Protein AF-A0A7V6Z344-F1 (afdb_monomer_lite)

Sequence (83 aa):
MTARNKMTGISRIEQPEKRTFGYFVRLQRKGKIYNGFFPDKRHGGKKRALEAAQKFYRKLLREHGPRTWHRGPRKKKKQRTRS

pLDDT: mean 80.57, std 17.32, range [32.03, 95.12]

Radius of gyration: 19.28 Å; chains: 1; bounding box: 61×40×34 Å

Structure (mmCIF, N/CA/C/O backbone):
data_AF-A0A7V6Z344-F1
#
_entry.id   AF-A0A7V6Z344-F1
#
loop_
_atom_site.group_PDB
_atom_site.id
_atom_site.type_symbol
_atom_site.label_atom_id
_atom_site.label_alt_id
_atom_site.label_comp_id
_atom_site.label_asym_id
_atom_site.label_entity_id
_atom_site.label_seq_id
_atom_site.pdbx_PDB_ins_code
_atom_site.Cartn_x
_atom_site.Cartn_y
_atom_site.Cartn_z
_atom_site.occupancy
_atom_site.B_iso_or_equiv
_atom_site.auth_seq_id
_atom_site.auth_comp_id
_atom_site.auth_asym_id
_atom_site.auth_atom_id
_atom_site.pdbx_PDB_model_num
ATOM 1 N N . MET A 1 1 ? -2.871 -22.744 13.686 1.00 40.62 1 MET A N 1
ATOM 2 C CA . MET A 1 1 ? -2.700 -22.911 12.226 1.00 40.62 1 MET A CA 1
ATOM 3 C C . MET A 1 1 ? -3.327 -21.739 11.476 1.00 40.62 1 MET A C 1
ATOM 5 O O . MET A 1 1 ? -4.543 -21.698 11.379 1.00 40.62 1 MET A O 1
ATOM 9 N N . THR A 1 2 ? -2.550 -20.790 10.940 1.00 32.03 2 THR A N 1
ATOM 10 C CA . THR A 1 2 ? -3.012 -19.964 9.802 1.00 32.03 2 THR A CA 1
ATOM 11 C C . THR A 1 2 ? -1.799 -19.376 9.091 1.00 32.03 2 THR A C 1
ATOM 13 O O . THR A 1 2 ? -1.069 -18.561 9.657 1.00 32.03 2 THR A O 1
ATOM 16 N N . ALA A 1 3 ? -1.552 -19.787 7.848 1.00 40.47 3 ALA A N 1
ATOM 17 C CA . ALA A 1 3 ? -0.635 -19.066 6.983 1.00 40.47 3 ALA A CA 1
ATOM 18 C C . ALA A 1 3 ? -1.208 -17.653 6.823 1.00 40.47 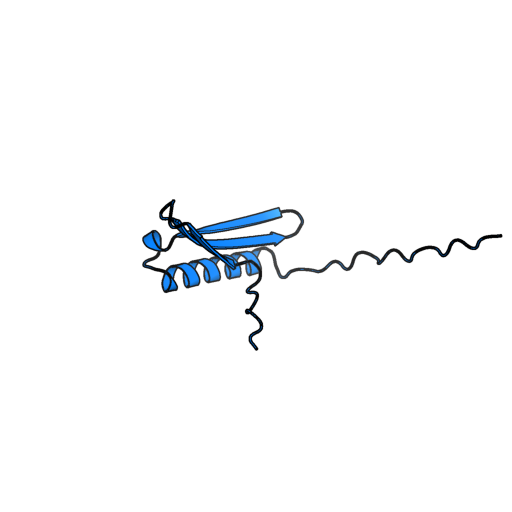3 ALA A C 1
ATOM 20 O O . ALA A 1 3 ? -2.209 -17.477 6.132 1.00 40.47 3 ALA A O 1
ATOM 21 N N . ARG A 1 4 ? -0.635 -16.651 7.512 1.00 48.25 4 ARG A N 1
ATOM 22 C CA . ARG A 1 4 ? -0.960 -15.241 7.261 1.00 48.25 4 ARG A CA 1
ATOM 23 C C . ARG A 1 4 ? -0.761 -15.045 5.771 1.00 48.25 4 ARG A C 1
ATOM 25 O O . ARG A 1 4 ? 0.382 -15.075 5.318 1.00 48.25 4 ARG A O 1
ATOM 32 N N . ASN A 1 5 ? -1.870 -14.948 5.040 1.00 48.16 5 ASN A N 1
ATOM 33 C CA . ASN A 1 5 ? -1.918 -14.743 3.606 1.00 48.16 5 ASN A CA 1
ATOM 34 C C . ASN A 1 5 ? -1.046 -13.521 3.323 1.00 48.16 5 ASN A C 1
ATOM 36 O O . ASN A 1 5 ? -1.460 -12.383 3.548 1.00 48.16 5 ASN A O 1
ATOM 40 N N . LYS A 1 6 ? 0.224 -13.765 2.977 1.00 54.06 6 LYS A N 1
ATOM 41 C CA . LYS A 1 6 ? 1.203 -12.734 2.656 1.00 54.06 6 LYS A CA 1
ATOM 42 C C . LYS A 1 6 ? 0.738 -12.185 1.324 1.00 54.06 6 LYS A C 1
ATOM 44 O O . LYS A 1 6 ? 1.233 -12.595 0.278 1.00 54.06 6 LYS A O 1
ATOM 49 N N . MET A 1 7 ? -0.235 -11.281 1.359 1.00 56.50 7 MET A N 1
ATOM 50 C CA . MET A 1 7 ? -0.609 -10.491 0.204 1.00 56.50 7 MET A CA 1
ATOM 51 C C . MET A 1 7 ? 0.613 -9.630 -0.106 1.00 56.50 7 MET A C 1
ATOM 53 O O . MET A 1 7 ? 0.861 -8.599 0.514 1.00 56.50 7 MET A O 1
ATOM 57 N N . THR A 1 8 ? 1.486 -10.171 -0.957 1.00 73.00 8 THR A N 1
ATOM 58 C CA . THR A 1 8 ? 2.784 -9.573 -1.251 1.00 73.00 8 THR A CA 1
ATOM 59 C C . THR A 1 8 ? 2.552 -8.148 -1.739 1.00 73.00 8 THR A C 1
ATOM 61 O O . THR A 1 8 ? 1.783 -7.930 -2.669 1.00 73.00 8 THR A O 1
ATOM 64 N N . GLY A 1 9 ? 3.160 -7.172 -1.066 1.00 84.44 9 GLY A N 1
ATOM 65 C CA . GLY A 1 9 ? 3.096 -5.775 -1.484 1.00 84.44 9 GLY A CA 1
ATOM 66 C C . GLY A 1 9 ? 1.925 -4.943 -0.959 1.00 84.44 9 GLY A C 1
ATOM 67 O O . GLY A 1 9 ? 1.855 -3.787 -1.351 1.00 84.44 9 GLY A O 1
ATOM 68 N N . ILE A 1 10 ? 1.046 -5.445 -0.080 1.00 92.00 10 ILE A N 1
ATOM 69 C CA . ILE A 1 10 ? 0.072 -4.598 0.641 1.00 92.00 10 ILE A CA 1
ATOM 70 C C . ILE A 1 10 ? 0.204 -4.843 2.145 1.00 92.00 10 ILE A C 1
ATOM 72 O O . ILE A 1 10 ? -0.015 -5.954 2.621 1.00 92.00 10 ILE A O 1
ATOM 76 N N . SER A 1 11 ? 0.536 -3.792 2.890 1.00 92.00 11 SER A N 1
ATOM 77 C CA . SER A 1 11 ? 0.723 -3.817 4.340 1.00 92.00 11 SER A CA 1
ATOM 78 C C . SER A 1 11 ? -0.249 -2.870 5.026 1.00 92.00 11 SER A C 1
ATOM 80 O O . SER A 1 11 ? -0.538 -1.786 4.526 1.00 92.00 11 SER A O 1
ATOM 82 N N . ARG A 1 12 ? -0.739 -3.257 6.200 1.00 91.75 12 ARG A N 1
ATOM 83 C CA . ARG A 1 12 ? -1.533 -2.382 7.061 1.00 91.75 12 ARG A CA 1
ATOM 84 C C . ARG A 1 12 ? -0.595 -1.504 7.896 1.00 91.75 12 ARG A C 1
ATOM 86 O O . ARG A 1 12 ? 0.364 -2.023 8.459 1.00 91.75 12 ARG A O 1
ATOM 93 N N . ILE A 1 13 ? -0.870 -0.204 7.966 1.00 91.50 13 ILE A N 1
ATOM 94 C CA . ILE A 1 13 ? -0.184 0.742 8.852 1.00 91.50 13 ILE A CA 1
ATOM 95 C C . ILE A 1 13 ? -1.199 1.268 9.861 1.00 91.50 13 ILE A C 1
ATOM 97 O O . ILE A 1 13 ? -2.220 1.845 9.481 1.00 91.50 13 ILE A O 1
ATOM 101 N N . GLU A 1 14 ? -0.896 1.065 11.139 1.00 91.50 14 GLU A N 1
ATOM 102 C CA . GLU A 1 14 ? -1.678 1.558 12.271 1.00 91.50 14 GLU A CA 1
ATOM 103 C C . GLU A 1 14 ? -0.698 2.226 13.232 1.00 91.50 14 GLU A C 1
ATOM 105 O O . GLU A 1 14 ? 0.049 1.565 13.945 1.00 91.50 14 GLU A O 1
ATOM 110 N N . GLN A 1 15 ? -0.646 3.553 13.174 1.00 88.50 15 GLN A N 1
ATOM 111 C CA . GLN A 1 15 ? 0.170 4.382 14.052 1.00 88.50 15 GLN A CA 1
ATOM 112 C C . GLN A 1 15 ? -0.777 5.236 14.901 1.00 88.50 15 GLN A C 1
ATOM 114 O O . GLN A 1 15 ? -1.121 6.350 14.486 1.00 88.50 15 GLN A O 1
ATOM 119 N N . PRO A 1 16 ? -1.245 4.715 16.052 1.00 88.25 16 PRO A N 1
ATOM 120 C CA . PRO A 1 16 ? -2.236 5.394 16.886 1.00 88.25 16 PRO A CA 1
ATOM 121 C C . PRO A 1 16 ? -1.731 6.742 17.408 1.00 88.25 16 PRO A C 1
ATOM 123 O O . PRO A 1 16 ? -2.465 7.725 17.334 1.00 88.25 16 PRO A O 1
ATOM 126 N N . GLU A 1 17 ? -0.457 6.824 17.801 1.00 92.19 17 GLU A N 1
ATOM 127 C CA . GLU A 1 17 ? 0.207 8.063 18.240 1.00 92.19 17 GLU A CA 1
ATOM 128 C C . GLU A 1 17 ? 0.132 9.172 17.183 1.00 92.19 17 GLU A C 1
ATOM 130 O O . GLU A 1 17 ? -0.119 10.334 17.481 1.00 92.19 17 GLU A O 1
ATOM 135 N N . LYS A 1 18 ? 0.285 8.793 15.910 1.00 87.12 18 LYS A N 1
ATOM 136 C CA . LYS A 1 18 ? 0.260 9.709 14.761 1.00 87.12 18 LYS A CA 1
ATOM 137 C C . LYS A 1 18 ? -1.116 9.795 14.108 1.00 87.12 18 LYS A C 1
ATOM 139 O O . LYS A 1 18 ? -1.238 10.338 13.010 1.00 87.12 18 LYS A O 1
ATOM 144 N N . ARG A 1 19 ? -2.144 9.192 14.723 1.00 86.25 19 ARG A N 1
ATOM 145 C CA . ARG A 1 19 ? -3.516 9.072 14.192 1.00 86.25 19 ARG A CA 1
ATOM 146 C C . ARG A 1 19 ? -3.563 8.615 12.725 1.00 86.25 19 ARG A C 1
ATOM 148 O O . ARG A 1 19 ? -4.463 8.996 11.972 1.00 86.25 19 ARG A O 1
ATOM 155 N N . THR A 1 20 ? -2.582 7.811 12.316 1.00 88.75 20 THR A N 1
ATOM 156 C CA . THR A 1 20 ? -2.376 7.405 10.926 1.00 88.75 20 THR A CA 1
ATOM 157 C C . THR A 1 20 ? -2.793 5.955 10.766 1.00 88.75 20 THR A C 1
ATOM 159 O O . THR A 1 20 ? -2.137 5.040 11.260 1.00 88.75 20 THR A O 1
ATOM 162 N N . PHE A 1 21 ? -3.902 5.755 10.059 1.00 92.44 21 PHE A N 1
ATOM 163 C CA . PHE A 1 21 ? -4.472 4.443 9.778 1.00 92.44 21 PHE A CA 1
ATOM 164 C C . PHE A 1 21 ? -4.693 4.307 8.279 1.00 92.44 21 PHE A C 1
ATOM 166 O O . PHE A 1 21 ? -5.317 5.172 7.656 1.00 92.44 21 PHE A O 1
ATOM 173 N N . GLY A 1 22 ? -4.165 3.242 7.689 1.00 94.50 22 GLY A N 1
ATOM 174 C CA . GLY A 1 22 ? -4.297 3.027 6.257 1.00 94.50 22 GLY A CA 1
ATOM 175 C C . GLY A 1 22 ? -3.572 1.797 5.747 1.00 94.50 22 GLY A C 1
ATOM 176 O O . GLY A 1 22 ? -2.965 1.035 6.497 1.00 94.50 22 GLY A O 1
ATOM 177 N N . TYR A 1 23 ? -3.635 1.610 4.437 1.00 95.12 23 TYR A N 1
ATOM 178 C CA . TYR A 1 23 ? -2.918 0.555 3.733 1.00 95.12 23 TYR A CA 1
ATOM 179 C C . TYR A 1 23 ? -1.779 1.142 2.912 1.00 95.12 23 TYR A C 1
ATOM 181 O O . TYR A 1 23 ? -1.950 2.120 2.191 1.00 95.12 23 TYR A O 1
ATOM 189 N N . PHE A 1 24 ? -0.612 0.523 3.002 1.00 94.12 24 PHE A N 1
ATOM 190 C CA . PHE A 1 24 ? 0.558 0.862 2.215 1.00 94.12 24 PHE A CA 1
ATOM 191 C C . PHE A 1 24 ? 0.798 -0.204 1.159 1.00 94.12 24 PHE A C 1
ATOM 193 O O . PHE A 1 24 ? 0.904 -1.391 1.467 1.00 94.12 24 PHE A O 1
ATOM 200 N N . VAL A 1 25 ? 0.892 0.227 -0.090 1.00 94.44 25 VAL A N 1
ATOM 201 C CA . VAL A 1 25 ? 1.165 -0.627 -1.239 1.00 94.44 25 VAL A CA 1
ATOM 202 C C . VAL A 1 25 ? 2.610 -0.425 -1.664 1.00 94.44 25 VAL A C 1
ATOM 204 O O . VAL A 1 25 ? 3.071 0.708 -1.776 1.00 94.44 25 VAL A O 1
ATOM 207 N N . ARG A 1 26 ? 3.322 -1.517 -1.943 1.00 92.12 26 ARG A N 1
ATOM 208 C CA . ARG A 1 26 ? 4.683 -1.513 -2.479 1.00 92.12 26 ARG A CA 1
ATOM 209 C C . ARG A 1 26 ? 4.840 -2.596 -3.538 1.00 92.12 26 ARG A C 1
ATOM 211 O O . ARG A 1 26 ? 4.653 -3.779 -3.266 1.00 92.12 26 ARG A O 1
ATOM 218 N N . LEU A 1 27 ? 5.292 -2.201 -4.720 1.00 90.25 27 LEU A N 1
ATOM 219 C CA . LEU A 1 27 ? 5.696 -3.088 -5.800 1.00 90.25 27 LEU A CA 1
ATOM 220 C C . LEU A 1 27 ? 7.125 -2.749 -6.234 1.00 90.25 27 LEU A C 1
ATOM 222 O O . LEU A 1 27 ? 7.422 -1.616 -6.590 1.00 90.25 27 LEU A O 1
ATOM 226 N N . GLN A 1 28 ? 8.013 -3.743 -6.234 1.00 88.94 28 GLN A N 1
ATOM 227 C CA . GLN A 1 28 ? 9.376 -3.595 -6.753 1.00 88.94 28 GLN A CA 1
ATOM 228 C C . GLN A 1 28 ? 9.527 -4.360 -8.070 1.00 88.94 28 GLN A C 1
ATOM 230 O O . GLN A 1 28 ? 9.254 -5.568 -8.121 1.00 88.94 28 GLN A O 1
ATOM 235 N N . ARG A 1 29 ? 9.950 -3.673 -9.136 1.00 87.75 29 ARG A N 1
ATOM 236 C CA . ARG A 1 29 ? 10.116 -4.230 -10.490 1.00 87.75 29 ARG A CA 1
ATOM 237 C C . ARG A 1 29 ? 11.273 -3.550 -11.214 1.00 87.75 29 ARG A C 1
ATOM 239 O O . ARG A 1 29 ? 11.363 -2.331 -11.200 1.00 87.75 29 ARG A O 1
ATOM 246 N N . LYS A 1 30 ? 12.143 -4.342 -11.856 1.00 83.75 30 LYS A N 1
ATOM 247 C CA . LYS A 1 30 ? 13.277 -3.856 -12.672 1.00 83.75 30 LYS A CA 1
ATOM 248 C C . LYS A 1 30 ? 14.118 -2.763 -11.974 1.00 83.75 30 LYS A C 1
ATOM 250 O O . LYS A 1 30 ? 14.437 -1.747 -12.574 1.00 83.75 30 LYS A O 1
ATOM 255 N N . GLY A 1 31 ? 14.403 -2.932 -10.678 1.00 84.94 31 GLY A N 1
ATOM 256 C CA . GLY A 1 31 ? 15.157 -1.952 -9.877 1.00 84.94 31 GLY A CA 1
ATOM 257 C C . GLY A 1 31 ? 14.372 -0.706 -9.435 1.00 84.94 31 GLY A C 1
ATOM 258 O O . GLY A 1 31 ? 14.888 0.074 -8.645 1.00 84.94 31 GLY A O 1
ATOM 259 N N . LYS A 1 32 ? 13.118 -0.535 -9.870 1.00 88.81 32 LYS A N 1
ATOM 260 C CA . LYS A 1 32 ? 12.236 0.571 -9.471 1.00 88.81 32 LYS A CA 1
ATOM 261 C C . LYS A 1 32 ? 11.253 0.144 -8.383 1.00 88.81 32 LYS A C 1
ATOM 263 O O . LYS A 1 32 ? 10.814 -1.011 -8.331 1.00 88.81 32 LYS A O 1
ATOM 268 N N . ILE A 1 33 ? 10.912 1.084 -7.502 1.00 91.19 33 ILE A N 1
ATOM 269 C CA . ILE A 1 33 ? 9.949 0.899 -6.412 1.00 91.19 33 ILE A CA 1
ATOM 270 C C . ILE A 1 33 ? 8.744 1.794 -6.677 1.00 91.19 33 ILE A C 1
ATOM 272 O O . ILE A 1 33 ? 8.858 3.012 -6.655 1.00 91.19 33 ILE A O 1
ATOM 276 N N . TYR A 1 34 ? 7.587 1.175 -6.853 1.00 92.19 34 TYR A N 1
ATOM 277 C CA . TYR A 1 34 ? 6.297 1.841 -6.948 1.00 92.19 34 TYR A CA 1
ATOM 278 C C . TYR A 1 34 ? 5.581 1.661 -5.620 1.00 92.19 34 TYR A C 1
ATOM 280 O O . TYR A 1 34 ? 5.468 0.539 -5.120 1.00 92.19 34 TYR A O 1
ATOM 288 N N . ASN A 1 35 ? 5.134 2.750 -5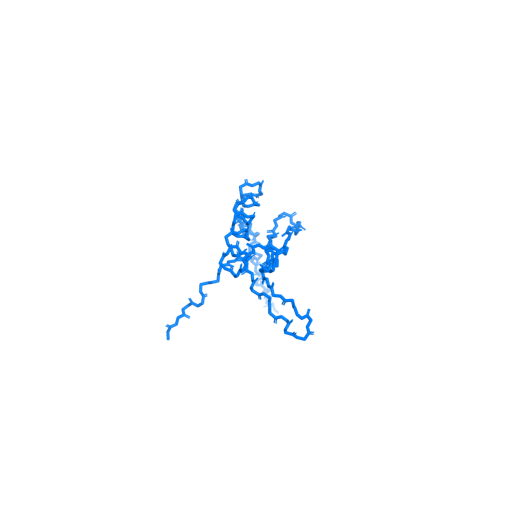.010 1.00 94.06 35 ASN A N 1
ATOM 289 C CA . ASN A 1 35 ? 4.441 2.690 -3.735 1.00 94.06 35 ASN A CA 1
ATOM 290 C C . ASN A 1 35 ? 3.270 3.674 -3.690 1.00 94.06 35 ASN A C 1
ATOM 292 O O . ASN A 1 35 ? 3.150 4.5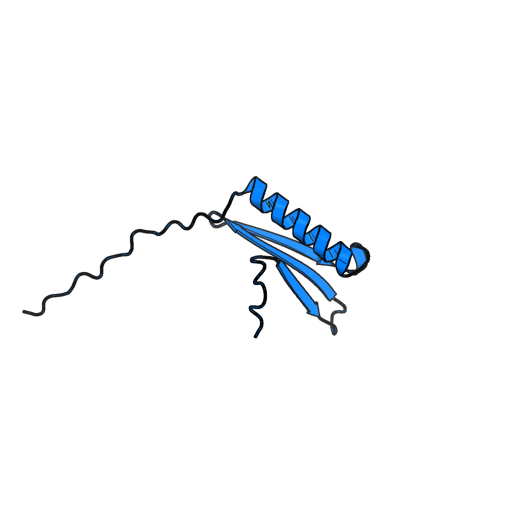49 -4.543 1.00 94.06 35 ASN A O 1
ATOM 296 N N . GLY A 1 36 ? 2.382 3.476 -2.722 1.00 94.31 36 GLY A N 1
ATOM 297 C CA . GLY A 1 36 ? 1.250 4.359 -2.476 1.00 94.31 36 GLY A CA 1
ATOM 298 C C . GLY A 1 36 ? 0.647 4.106 -1.102 1.00 94.31 36 GLY A C 1
ATOM 299 O O . GLY A 1 36 ? 0.657 2.974 -0.615 1.00 94.31 36 GLY A O 1
ATOM 300 N N . PHE A 1 37 ? 0.119 5.157 -0.477 1.00 94.81 37 PHE A N 1
ATOM 301 C CA . PHE A 1 37 ? -0.535 5.080 0.826 1.00 94.81 37 PHE A CA 1
ATOM 302 C C . PHE A 1 37 ? -2.017 5.447 0.721 1.00 94.81 37 PHE A C 1
ATOM 304 O O . PHE A 1 37 ? -2.378 6.481 0.163 1.00 94.81 37 PHE A O 1
ATOM 311 N N . PHE A 1 38 ? -2.866 4.594 1.287 1.00 95.06 38 PHE A N 1
ATOM 312 C CA . PHE A 1 38 ? -4.322 4.668 1.230 1.00 95.06 38 PHE A CA 1
ATOM 313 C C . PHE A 1 38 ? -4.867 4.837 2.652 1.00 95.06 38 PHE A C 1
ATOM 315 O O . PHE A 1 38 ? -5.110 3.838 3.334 1.00 95.06 38 PHE A O 1
ATOM 322 N N . PRO A 1 39 ? -5.013 6.083 3.138 1.00 94.50 39 PRO A N 1
ATOM 323 C CA . PRO A 1 39 ? -5.516 6.347 4.479 1.00 94.50 39 PRO A CA 1
ATOM 324 C C . PRO A 1 39 ? -7.013 6.056 4.578 1.00 94.50 39 PRO A C 1
ATOM 326 O O . PRO A 1 39 ? -7.793 6.464 3.711 1.00 94.50 39 PRO A O 1
ATOM 329 N N . ASP A 1 40 ? -7.420 5.435 5.683 1.00 93.56 40 ASP A N 1
ATOM 330 C CA . ASP A 1 40 ? -8.807 5.035 5.936 1.00 93.56 40 ASP A CA 1
ATOM 331 C C . ASP A 1 40 ? -9.759 6.228 5.915 1.00 93.56 40 ASP A C 1
ATOM 333 O O . ASP A 1 40 ? -10.816 6.172 5.288 1.00 93.56 40 ASP A O 1
ATOM 337 N N . LYS A 1 41 ? -9.359 7.338 6.549 1.00 92.00 41 LYS A N 1
ATOM 338 C CA . LYS A 1 41 ? -10.178 8.553 6.648 1.00 92.00 41 LYS A CA 1
ATOM 339 C C . LYS A 1 41 ? -10.572 9.114 5.280 1.00 92.00 41 LYS A C 1
ATOM 341 O O . LYS A 1 41 ? -11.702 9.548 5.117 1.00 92.00 41 LYS A O 1
ATOM 346 N N . ARG A 1 42 ? -9.668 9.079 4.291 1.00 91.88 42 ARG A N 1
ATOM 347 C CA . ARG A 1 42 ? -9.949 9.611 2.941 1.00 91.88 42 ARG A CA 1
ATOM 348 C C . ARG A 1 42 ? -10.744 8.641 2.069 1.00 91.88 42 ARG A C 1
ATOM 350 O O . ARG A 1 42 ? -11.360 9.077 1.109 1.00 91.88 42 ARG A O 1
ATOM 357 N N . HIS A 1 43 ? -10.718 7.347 2.381 1.00 90.44 43 HIS A N 1
ATOM 358 C CA . HIS A 1 43 ? -11.344 6.313 1.554 1.00 90.44 43 HIS A CA 1
ATOM 359 C C . HIS A 1 43 ? -12.674 5.809 2.129 1.00 90.44 43 HIS A C 1
ATOM 361 O O . HIS A 1 43 ? -13.327 4.988 1.498 1.00 90.44 43 HIS A O 1
ATOM 367 N N . GLY A 1 44 ? -13.118 6.306 3.288 1.00 90.25 44 GLY A N 1
ATOM 368 C CA . GLY A 1 44 ? -14.373 5.877 3.915 1.00 90.25 44 GLY A CA 1
ATOM 369 C C . GLY A 1 44 ? -14.224 4.597 4.739 1.00 90.25 44 GLY A C 1
ATOM 370 O O . GLY A 1 44 ? -15.105 3.741 4.732 1.00 90.25 44 GLY A O 1
ATOM 371 N N . GLY A 1 45 ? -13.090 4.453 5.426 1.00 92.75 45 GLY A N 1
ATOM 372 C CA . GLY A 1 45 ? -12.816 3.373 6.367 1.00 92.75 45 GLY A CA 1
ATOM 373 C C . GLY A 1 45 ? -11.959 2.240 5.803 1.00 92.75 45 GLY A C 1
ATOM 374 O O . GLY A 1 45 ? -11.566 2.221 4.635 1.00 92.75 45 GLY A O 1
ATOM 375 N N . LYS A 1 46 ? -11.676 1.264 6.671 1.00 92.00 46 LYS A N 1
ATOM 376 C CA . LYS A 1 46 ? -10.727 0.168 6.427 1.00 92.00 46 LYS A CA 1
ATOM 377 C C . LYS A 1 46 ? -11.062 -0.659 5.182 1.00 92.00 46 LYS A C 1
ATOM 379 O O . LYS A 1 46 ? -10.173 -0.962 4.393 1.00 92.00 46 LYS A O 1
ATOM 384 N N . LYS A 1 47 ? -12.338 -1.006 4.978 1.00 93.50 47 LYS A N 1
ATOM 385 C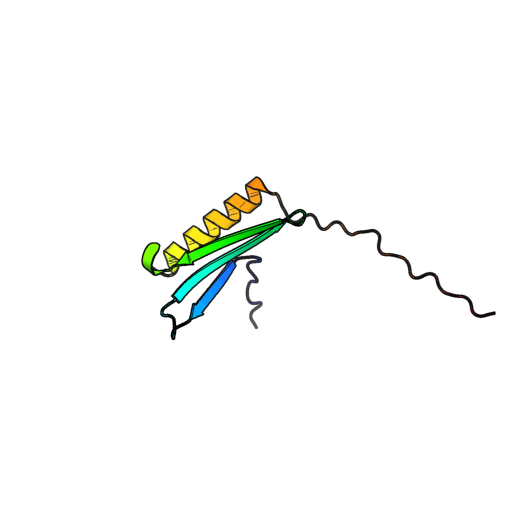 CA . LYS A 1 47 ? -12.766 -1.854 3.851 1.00 93.50 47 LYS A CA 1
ATOM 386 C C . LYS A 1 47 ? -12.515 -1.171 2.503 1.00 93.50 47 LYS A C 1
ATOM 388 O O . LYS A 1 47 ? -11.827 -1.729 1.655 1.00 93.50 47 LYS A O 1
ATOM 393 N N . ARG A 1 48 ? -12.983 0.069 2.351 1.00 94.81 48 ARG A N 1
ATOM 394 C CA . ARG A 1 48 ? -12.807 0.847 1.118 1.00 94.81 48 ARG A CA 1
ATOM 395 C C . ARG A 1 48 ? -11.344 1.216 0.862 1.00 94.81 48 ARG A C 1
ATOM 397 O O . ARG A 1 48 ? -10.891 1.195 -0.279 1.00 94.81 48 ARG A O 1
ATOM 404 N N . ALA A 1 49 ? -10.575 1.494 1.917 1.00 94.88 49 ALA A N 1
ATOM 405 C CA . ALA A 1 49 ? -9.135 1.722 1.800 1.00 94.88 49 ALA A CA 1
ATOM 406 C C . ALA A 1 49 ? -8.389 0.474 1.301 1.00 94.88 49 ALA A C 1
ATOM 408 O O . ALA A 1 49 ? -7.505 0.585 0.451 1.00 94.88 49 ALA A O 1
ATOM 409 N N . LEU A 1 50 ? -8.770 -0.715 1.781 1.00 94.38 50 LEU A N 1
ATOM 410 C CA . LEU A 1 50 ? -8.220 -1.983 1.300 1.00 94.38 50 LEU A CA 1
ATOM 411 C C . LEU A 1 50 ? -8.557 -2.221 -0.178 1.00 94.38 50 LEU A C 1
ATOM 413 O O . LEU A 1 50 ? -7.675 -2.597 -0.950 1.00 94.38 50 LEU A O 1
ATOM 417 N N . GLU A 1 51 ? -9.801 -1.969 -0.587 1.00 94.69 51 GLU A N 1
ATOM 418 C CA . GLU A 1 51 ? -10.230 -2.094 -1.987 1.00 94.69 51 GLU A CA 1
ATOM 419 C C . GLU A 1 51 ? -9.451 -1.144 -2.904 1.00 94.69 51 GLU A C 1
ATOM 421 O O . GLU A 1 51 ? -8.956 -1.560 -3.956 1.00 94.69 51 GLU A O 1
ATOM 426 N N . ALA A 1 52 ? -9.265 0.111 -2.485 1.00 95.12 52 ALA A N 1
ATOM 427 C CA . ALA A 1 52 ? -8.467 1.091 -3.216 1.00 95.12 52 ALA A CA 1
ATOM 428 C C . ALA A 1 52 ? -6.999 0.652 -3.343 1.00 95.12 52 ALA A C 1
ATOM 430 O O . ALA A 1 52 ? -6.446 0.646 -4.449 1.00 95.12 52 ALA A O 1
ATOM 431 N N . ALA A 1 53 ? -6.393 0.196 -2.243 1.00 94.75 53 ALA A N 1
ATOM 432 C CA . ALA A 1 53 ? -5.034 -0.335 -2.230 1.00 94.75 53 ALA A CA 1
ATOM 433 C C . ALA A 1 53 ? -4.885 -1.547 -3.166 1.00 94.75 53 ALA A C 1
ATOM 435 O O . ALA A 1 53 ? -3.922 -1.646 -3.931 1.00 94.75 53 ALA A O 1
ATOM 436 N N . GLN A 1 54 ? -5.865 -2.452 -3.169 1.00 93.56 54 GLN A N 1
ATOM 437 C CA . GLN A 1 54 ? -5.845 -3.630 -4.028 1.00 93.56 54 GLN A CA 1
ATOM 438 C C . GLN A 1 54 ? -6.043 -3.279 -5.506 1.00 93.56 54 GLN A C 1
ATOM 440 O O . GLN A 1 54 ? -5.349 -3.834 -6.363 1.00 93.56 54 GLN A O 1
ATOM 445 N N . LYS A 1 55 ? -6.925 -2.324 -5.822 1.00 94.69 55 LYS A N 1
ATOM 446 C CA . LYS A 1 55 ? -7.108 -1.802 -7.184 1.00 94.69 55 LYS A CA 1
ATOM 447 C C . LYS A 1 55 ? -5.818 -1.168 -7.705 1.00 94.69 55 LYS A C 1
ATOM 449 O O . LYS A 1 55 ? -5.421 -1.445 -8.839 1.00 94.69 55 LYS A O 1
ATOM 454 N N . PHE A 1 56 ? -5.137 -0.383 -6.871 1.00 94.94 56 PHE A N 1
ATOM 455 C CA . PHE A 1 56 ? -3.852 0.223 -7.207 1.00 94.94 56 PHE A CA 1
ATOM 456 C C . PHE A 1 56 ? -2.761 -0.827 -7.435 1.00 94.94 56 PHE A C 1
ATOM 458 O O . PHE A 1 56 ? -2.094 -0.803 -8.466 1.00 94.94 56 PHE A O 1
ATOM 465 N N . TYR A 1 57 ? -2.634 -1.816 -6.547 1.00 92.38 57 TYR A N 1
ATOM 466 C CA . TYR A 1 57 ? -1.665 -2.900 -6.720 1.00 92.38 57 TYR A CA 1
ATOM 467 C C . TYR A 1 57 ? -1.906 -3.699 -8.007 1.00 92.38 57 TYR A C 1
ATOM 469 O O . TYR A 1 57 ? -0.971 -3.961 -8.760 1.00 92.38 57 TYR A O 1
ATOM 477 N N . ARG A 1 58 ? -3.167 -4.032 -8.319 1.00 91.81 58 ARG A N 1
ATOM 478 C CA . ARG A 1 58 ? -3.535 -4.703 -9.578 1.00 91.81 58 ARG A CA 1
ATOM 479 C C . ARG A 1 58 ? -3.219 -3.847 -10.804 1.00 91.81 58 ARG A C 1
ATOM 481 O O . ARG A 1 58 ? -2.805 -4.389 -11.824 1.00 91.81 58 ARG A O 1
ATOM 488 N N . LYS A 1 59 ? -3.399 -2.523 -10.726 1.00 93.56 59 LYS A N 1
ATOM 489 C CA . LYS A 1 59 ? -2.984 -1.595 -11.790 1.00 93.56 59 LYS A CA 1
ATOM 490 C C . LYS A 1 59 ? -1.471 -1.671 -12.010 1.00 93.56 59 LYS A C 1
ATOM 492 O O . LYS A 1 59 ? -1.057 -1.944 -13.130 1.00 93.56 59 LYS A O 1
ATOM 497 N N . LEU A 1 60 ? -0.679 -1.552 -10.945 1.00 92.06 60 LEU A N 1
ATOM 498 C CA . LEU A 1 60 ? 0.781 -1.651 -11.025 1.00 92.06 60 LEU A CA 1
ATOM 499 C C . LEU A 1 60 ? 1.254 -3.009 -11.569 1.00 92.06 60 LEU A C 1
ATOM 501 O O . LEU A 1 60 ? 2.218 -3.071 -12.326 1.00 92.06 60 LEU A O 1
ATOM 505 N N . LEU A 1 61 ? 0.580 -4.105 -11.207 1.00 89.31 61 LEU A N 1
ATOM 506 C CA . LEU A 1 61 ? 0.885 -5.432 -11.747 1.00 89.31 61 LEU A CA 1
ATOM 507 C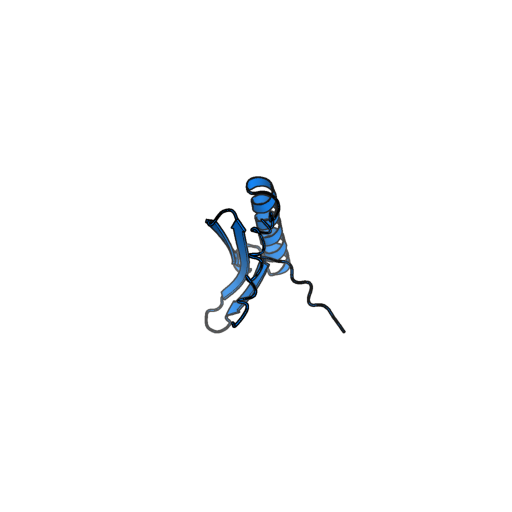 C . LEU A 1 61 ? 0.589 -5.548 -13.244 1.00 89.31 61 LEU A C 1
ATOM 509 O O . LEU A 1 61 ? 1.341 -6.219 -13.942 1.00 89.31 61 LEU A O 1
ATOM 513 N N . ARG A 1 62 ? -0.480 -4.916 -13.739 1.00 91.25 62 ARG A N 1
ATOM 514 C CA . ARG A 1 62 ? -0.779 -4.882 -15.180 1.00 91.25 62 ARG A CA 1
ATOM 515 C C . ARG A 1 62 ? 0.236 -4.043 -15.946 1.00 91.25 62 ARG A C 1
ATOM 517 O O . ARG A 1 62 ? 0.662 -4.446 -17.017 1.00 91.25 62 ARG A O 1
ATOM 524 N N . GLU A 1 63 ? 0.649 -2.920 -15.372 1.00 91.44 63 GLU A N 1
ATOM 525 C CA . GLU A 1 63 ? 1.582 -1.986 -16.004 1.00 91.44 63 GLU A CA 1
ATOM 526 C C . GLU A 1 63 ? 3.031 -2.502 -16.017 1.00 91.44 63 GLU A C 1
ATOM 528 O O . GLU A 1 63 ? 3.749 -2.342 -16.999 1.00 91.44 63 GLU A O 1
ATOM 533 N N . HIS A 1 64 ? 3.473 -3.156 -14.939 1.00 88.94 64 HIS A N 1
ATOM 534 C CA . HIS A 1 64 ? 4.866 -3.599 -14.786 1.00 88.94 64 HIS A CA 1
ATOM 535 C C . HIS A 1 64 ? 5.063 -5.116 -14.875 1.00 88.94 64 HIS A C 1
ATOM 537 O O . HIS A 1 64 ? 6.199 -5.593 -14.793 1.00 88.94 64 HIS A O 1
ATOM 543 N N . GLY A 1 65 ? 3.979 -5.871 -15.038 1.00 82.44 65 GLY A N 1
ATOM 544 C CA . GLY A 1 65 ? 3.990 -7.319 -15.183 1.00 82.44 65 GLY A CA 1
ATOM 545 C C . GLY A 1 65 ? 4.241 -8.108 -13.885 1.00 82.44 65 GLY A C 1
ATOM 546 O O . GLY A 1 65 ? 4.510 -7.557 -12.799 1.00 82.44 65 GLY A O 1
ATOM 547 N N . PRO A 1 66 ? 4.153 -9.450 -13.973 1.00 77.19 66 PRO A N 1
ATOM 548 C CA . PRO A 1 66 ? 4.425 -10.343 -12.855 1.00 77.19 66 PRO A CA 1
ATOM 549 C C . PRO A 1 66 ? 5.886 -10.245 -12.399 1.00 77.19 66 PRO A C 1
ATOM 551 O O . PRO A 1 66 ? 6.761 -9.733 -13.097 1.00 77.19 66 PRO A O 1
ATOM 554 N N . ARG A 1 67 ? 6.173 -10.735 -11.186 1.00 72.00 67 ARG A N 1
ATOM 555 C CA . ARG A 1 67 ? 7.553 -10.801 -10.691 1.00 72.00 67 ARG A CA 1
ATOM 556 C C . ARG A 1 67 ? 8.296 -11.846 -11.510 1.00 72.00 67 ARG A C 1
ATOM 558 O O . ARG A 1 67 ? 8.195 -13.032 -11.211 1.00 72.00 67 ARG A O 1
ATOM 565 N N . THR A 1 68 ? 9.066 -11.419 -12.501 1.00 66.62 68 THR A N 1
ATOM 566 C CA . THR A 1 68 ? 10.019 -12.309 -13.151 1.00 66.62 68 THR A CA 1
ATOM 567 C C . THR A 1 68 ? 11.154 -12.560 -12.165 1.00 66.62 68 THR A C 1
ATOM 569 O O . THR A 1 68 ? 11.988 -11.700 -11.876 1.00 66.62 68 THR A O 1
ATOM 572 N N . TRP A 1 69 ? 11.156 -13.747 -11.563 1.00 60.44 69 TRP A N 1
ATOM 573 C CA . TRP A 1 69 ? 12.366 -14.256 -10.943 1.00 60.44 69 TRP A CA 1
ATOM 574 C C . TRP A 1 69 ? 13.340 -14.556 -12.074 1.00 60.44 69 TRP A C 1
ATOM 576 O O . TRP A 1 69 ? 13.302 -15.634 -12.662 1.00 60.44 69 TRP A O 1
ATOM 586 N 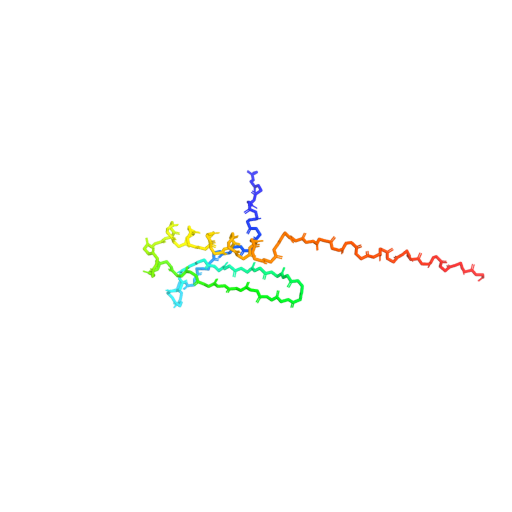N . HIS A 1 70 ? 14.233 -13.615 -12.373 1.00 56.38 70 HIS A N 1
ATOM 587 C CA . HIS A 1 70 ? 15.483 -13.992 -13.007 1.00 56.38 70 HIS A CA 1
ATOM 588 C C . HIS A 1 70 ? 16.199 -14.870 -11.979 1.00 56.38 70 HIS A C 1
ATOM 590 O O . HIS A 1 70 ? 16.813 -14.360 -11.040 1.00 56.38 70 HIS A O 1
ATOM 596 N N . ARG A 1 71 ? 16.063 -16.200 -12.093 1.00 55.62 71 ARG A N 1
ATOM 597 C CA . ARG A 1 71 ? 17.048 -17.113 -11.516 1.00 55.62 71 ARG A CA 1
ATOM 598 C C . ARG A 1 71 ? 18.348 -16.760 -12.228 1.00 55.62 71 ARG A C 1
ATOM 600 O O . ARG A 1 71 ? 18.644 -17.311 -13.281 1.00 55.62 71 ARG A O 1
ATOM 607 N N . GLY A 1 72 ? 19.066 -15.763 -11.710 1.00 54.91 72 GLY A N 1
ATOM 608 C CA . GLY A 1 72 ? 20.420 -15.488 -12.158 1.00 54.91 72 GLY A CA 1
ATOM 609 C C . GLY A 1 72 ? 21.195 -16.803 -12.090 1.00 54.91 72 GLY A C 1
ATOM 610 O O . GLY A 1 72 ? 20.880 -17.629 -11.221 1.00 54.91 72 GLY A O 1
ATOM 611 N N . PRO A 1 73 ? 22.137 -17.050 -13.011 1.00 56.19 73 PRO A N 1
ATOM 612 C CA . PRO A 1 73 ? 22.865 -18.307 -13.040 1.00 56.19 73 PRO A CA 1
ATOM 613 C C . PRO A 1 73 ? 23.398 -18.580 -11.635 1.00 56.19 73 PRO A C 1
ATOM 615 O O . PRO A 1 73 ? 24.151 -17.783 -11.071 1.00 56.19 73 PRO A O 1
ATOM 618 N N . ARG A 1 74 ? 22.927 -19.673 -11.023 1.00 56.84 74 ARG A N 1
ATOM 619 C CA . ARG A 1 74 ? 23.389 -20.111 -9.708 1.00 56.84 74 ARG A CA 1
ATOM 620 C C . ARG A 1 74 ? 24.883 -20.358 -9.877 1.00 56.84 74 ARG A C 1
ATOM 622 O O . ARG A 1 74 ? 25.249 -21.351 -10.499 1.00 56.84 74 ARG A O 1
ATOM 629 N N . LYS A 1 75 ? 25.736 -19.439 -9.402 1.00 59.75 75 LYS A N 1
ATOM 630 C CA . LYS A 1 75 ? 27.193 -19.599 -9.481 1.00 59.75 75 LYS A CA 1
ATOM 631 C C . LYS A 1 75 ? 27.529 -20.944 -8.834 1.00 59.75 75 LYS A C 1
ATOM 633 O O . LYS A 1 75 ? 27.394 -21.091 -7.619 1.00 59.75 75 LYS A O 1
ATOM 638 N N . LYS A 1 76 ? 27.894 -21.948 -9.640 1.00 59.31 76 LYS A N 1
ATOM 639 C CA . LYS A 1 76 ? 28.397 -23.220 -9.120 1.00 59.31 76 LYS A CA 1
ATOM 640 C C . LYS A 1 76 ? 29.687 -22.882 -8.373 1.00 59.31 76 LYS A C 1
ATOM 642 O O . LYS A 1 76 ? 30.610 -22.332 -8.970 1.00 59.31 76 LYS A O 1
ATOM 647 N N . LYS A 1 77 ? 29.726 -23.123 -7.058 1.00 59.50 77 LYS A N 1
ATOM 648 C CA . LYS A 1 77 ? 30.964 -23.012 -6.274 1.00 59.50 77 LYS A CA 1
ATOM 649 C C . LYS A 1 77 ? 32.002 -23.919 -6.950 1.00 59.50 77 LYS A C 1
ATOM 651 O O . LYS A 1 77 ? 31.791 -25.127 -6.987 1.00 59.50 77 LYS A O 1
ATOM 656 N N . LYS A 1 78 ? 33.084 -23.352 -7.499 1.00 54.47 78 LYS A N 1
ATOM 657 C CA . LYS A 1 78 ? 34.265 -24.127 -7.909 1.00 54.47 78 LYS A CA 1
ATOM 658 C C . LYS A 1 78 ? 34.789 -24.829 -6.654 1.00 54.47 78 LYS A C 1
ATOM 660 O O . LYS A 1 78 ? 35.215 -24.151 -5.719 1.00 54.47 78 LYS A O 1
ATOM 665 N N . GLN A 1 79 ? 34.701 -26.157 -6.608 1.00 59.25 79 GLN A N 1
ATOM 666 C CA . GLN A 1 79 ? 35.424 -26.958 -5.624 1.00 59.25 79 GLN A CA 1
ATOM 667 C C . GLN A 1 79 ? 36.910 -26.671 -5.834 1.00 59.25 79 GLN A C 1
ATOM 669 O O . GLN A 1 79 ? 37.463 -26.981 -6.885 1.00 59.25 79 GLN A O 1
ATOM 674 N N . ARG A 1 80 ? 37.533 -25.983 -4.875 1.00 55.22 80 ARG A N 1
ATOM 675 C CA . ARG A 1 80 ? 38.988 -25.855 -4.837 1.00 55.22 80 ARG A CA 1
ATOM 676 C C . ARG A 1 80 ? 39.503 -27.221 -4.398 1.00 55.22 80 ARG A C 1
ATOM 678 O O . ARG A 1 80 ? 39.342 -27.581 -3.236 1.00 55.22 80 ARG A O 1
ATOM 685 N N . THR A 1 81 ? 40.039 -27.992 -5.333 1.00 57.75 81 THR A N 1
ATOM 686 C CA . THR A 1 81 ? 40.872 -29.152 -5.020 1.00 57.75 81 THR A CA 1
ATOM 687 C C . THR A 1 81 ? 42.106 -28.633 -4.283 1.00 57.75 81 THR A C 1
ATOM 689 O O . THR A 1 81 ? 42.811 -27.764 -4.795 1.00 57.75 81 THR A O 1
ATOM 692 N N . ARG A 1 82 ? 42.306 -29.085 -3.042 1.00 53.94 82 ARG A N 1
ATOM 693 C CA . ARG A 1 82 ? 43.577 -28.930 -2.326 1.00 53.94 82 ARG A CA 1
ATOM 694 C C . ARG A 1 82 ? 44.513 -30.003 -2.886 1.00 53.94 82 ARG A C 1
ATOM 696 O O . ARG A 1 82 ? 44.158 -31.176 -2.794 1.00 53.94 82 ARG A O 1
ATOM 703 N N . SER A 1 83 ? 45.610 -29.585 -3.515 1.00 59.69 83 SER A N 1
ATOM 704 C CA . SER A 1 83 ? 46.809 -30.419 -3.669 1.00 59.69 83 SER A CA 1
ATOM 705 C C . SER A 1 83 ? 47.611 -30.393 -2.379 1.00 59.69 83 SER A C 1
ATOM 707 O O . SER A 1 83 ? 47.491 -29.379 -1.649 1.00 59.69 83 SER A O 1
#

Foldseek 3Di:
DDDPPCPDFKDWDDDVVVPFGAIKGWDDAPNDIDIDTQTQVVQVHDVSRVVVNVVVNVVCCVVRHDPPPPPPPPPDPPPPDDD

Secondary structure (DSSP, 8-state):
-------TTEEEEEETTTTEEEEEEEEEETTEEEEEEEEHHHHTSHHHHHHHHHHHHHHHHHHH-S-----------------

=== Feature glossary ===
Key to the feature types in this record:

pLDDT. pLDDT is the predicted lDDT-Cα score: AlphaFold's confidence that the local environment of each residue (all inter-atomic distances within 15 Å) is correctly placed. It is a per-residue number between 0 and 100, with higher meaning more reliable.

Radius of gyration, Cα contacts, bounding box. The geometric summary reports three shape descriptors. Rg (radius of gyration) measures how spread out the Cα atoms are about their centre of mass; compact globular proteins have small Rg, elongated or unfolded ones large. Cα contacts (<8 Å, |i−j|>4) count long-range residue pairs in spatial proximity — high for tightly packed folds, near zero for rods or random coil. The bounding-box extents give the protein's footprint along x, y, z in Å.

Backbone torsions (φ/ψ). Backbone dihedral angles. Every residue except chain termini has a φ (preceding-C → N → Cα → C) and a ψ (N → Cα → C → next-N). They are reported in degrees following the IUPAC sign convention. Secondary structure is essentially a statement about which (φ, ψ) basin each residue occupies.

Contact-map, Ramachandran, and PAE plots. Plot images: a contact map (which residues are close in 3D, as an N×N binary image), a Ramachandran scatter (backbone torsion angles, revealing secondary-structure composition at a glance), and — for AlphaFold structures — a PAE heatmap (pairwise prediction confidence).

Predicted aligned error. Predicted Aligned Error (PAE) is an AlphaFold confidence matrix: entry (i, j) is the expected error in the position of residue j, in ångströms, when the prediction is superimposed on the true structure at residue i. Low PAE within a block of residues means that block is internally rigid and well-predicted; high PAE between two blocks means their relative placement is uncertain even if each block individually is confident.

Secondary structure (3-state, P-SEA). Three-state secondary structure (P-SEA) collapses the eight DSSP classes into helix (a), strand (b), and coil (c). P-SEA assigns these from Cα geometry alone — distances and angles — without requiring backbone oxygens, so it works on any Cα trace.

Solvent-accessible surface area. Solvent-accessible surface area (SASA) is the area in Å² traced out by the centre of a 1.4 Å probe sphere (a water molecule) rolled over the protein's van der Waals surface (Shrake–Rupley / Lee–Richards construction). Buried residues have near-zero SASA; fully exposed residues can exceed 200 Å². The total SASA scales roughly with the number of surface residues.

Foldseek 3Di. The Foldseek 3Di string encodes local tertiary geometry as a 20-letter alphabet — one character per residue — derived from the relative positions of nearby Cα atoms. Unlike the amino-acid sequence, 3Di is a direct function of the 3D structure, so two proteins with the same fold have similar 3Di strings even at low sequence identity.

B-factor. For experimental (PDB) structures, the B-factor (temperature factor) quantifies the positional spread of each atom in the crystal — a combination of thermal vibration and static disorder — in units of Å². High B-factors mark flexible loops or poorly resolved regions; low B-factors mark the rigid, well-ordered core.

mmCIF coordinates. The mmCIF block holds the 3D Cartesian coordinates of each backbone atom (N, Cα, C, O) in ångströms. mmCIF is the PDB's canonical archive format — a tagged-loop text representation of the atomic model.

InterPro / GO / CATH / organism. Functional annotations link the protein to curated databases. InterPro entries identify conserved domains and families by matching the sequence against member-database signatures (Pfam, PROSITE, CDD, …). Gene Ontology (GO) terms describe molecular function, biological process, and cellular component in a controlled vocabulary. CATH places the structure in a hierarchical fold classification (Class/Architecture/Topology/Homologous-superfamily). The organism is the source species.

Rendered structure images. Structure images are PyMOL renders from six orthogonal camera directions. Cartoon representation draws helices as coils and strands as arrows; sticks shows the backbone as bonds; surface shows the solvent-excluded envelope. Rainbow coloring maps sequence position to hue (blue→red, N→C); chain coloring assigns a distinct color per polypeptide.

Sequence. This is the polypeptide sequence — one letter per residue, N-terminus first. Length ranges from a few dozen residues for small domains to over a thousand for large multi-domain proteins.

Secondary structure (8-state, DSSP). The SS8 string is DSSP's per-residue secondary-structure call. α-helix (H) means an i→i+4 H-bond ladder; β-strand (E) means the residue participates in a β-sheet; 3₁₀ (G) and π (I) are tighter and wider helices; T/S are turns/bends; '-' is loop.

Nearest PDB structures. Structural nearest neighbors (via Foldseek easy-search vs the PDB). Reported per hit: target PDB id, E-value, and alignment TM-score. A TM-score above ~0.5 is the conventional threshold for 'same fold'.